Protein AF-A0A3D1PM76-F1 (afdb_monomer_lite)

Structure (mmCIF, N/CA/C/O backbone):
data_AF-A0A3D1PM76-F1
#
_entry.id   AF-A0A3D1PM76-F1
#
loop_
_atom_site.group_PDB
_atom_site.id
_atom_site.type_symbol
_atom_site.label_atom_id
_atom_site.label_alt_id
_atom_site.label_comp_id
_atom_site.label_asym_id
_atom_site.label_entity_id
_atom_site.label_seq_id
_atom_site.pdbx_PDB_ins_code
_atom_site.Cartn_x
_atom_site.Cartn_y
_atom_site.Cartn_z
_atom_site.occupancy
_atom_site.B_iso_or_equiv
_atom_site.auth_seq_id
_atom_site.auth_comp_id
_atom_site.auth_asym_id
_atom_site.auth_atom_id
_atom_site.pdbx_PDB_model_num
ATOM 1 N N . MET A 1 1 ? 6.171 -12.500 -19.833 1.00 70.12 1 MET A N 1
ATOM 2 C CA . MET A 1 1 ? 5.688 -11.307 -19.105 1.00 70.12 1 MET A CA 1
ATOM 3 C C . MET A 1 1 ? 6.828 -10.846 -18.222 1.00 70.12 1 MET A C 1
ATOM 5 O O . MET A 1 1 ? 7.314 -11.664 -17.455 1.00 70.12 1 MET A O 1
ATOM 9 N N . SER A 1 2 ? 7.287 -9.606 -18.367 1.00 83.88 2 SER A N 1
ATOM 10 C CA . SER A 1 2 ? 8.268 -9.014 -17.453 1.00 83.88 2 SER A CA 1
ATOM 11 C C . SER A 1 2 ? 7.551 -8.126 -16.439 1.00 83.88 2 SER A C 1
ATOM 13 O O . SER A 1 2 ? 6.515 -7.521 -16.738 1.00 83.88 2 SER A O 1
ATOM 15 N N . ARG A 1 3 ? 8.073 -8.096 -15.213 1.00 85.50 3 ARG A N 1
ATOM 16 C CA . ARG A 1 3 ? 7.579 -7.256 -14.123 1.00 85.50 3 ARG A CA 1
ATOM 17 C C . ARG A 1 3 ? 8.770 -6.559 -13.493 1.00 85.50 3 ARG A C 1
ATOM 19 O O . ARG A 1 3 ? 9.759 -7.215 -13.186 1.00 85.50 3 ARG A O 1
ATOM 26 N N . VAL A 1 4 ? 8.644 -5.257 -13.297 1.00 92.62 4 VAL A N 1
ATOM 27 C CA . VAL A 1 4 ? 9.632 -4.447 -12.585 1.00 92.62 4 VAL A CA 1
ATOM 28 C C . VAL A 1 4 ? 8.924 -3.634 -11.517 1.00 92.62 4 VAL A C 1
ATOM 30 O O . VAL A 1 4 ? 7.770 -3.225 -11.676 1.00 92.62 4 VAL A O 1
ATOM 33 N N . ILE A 1 5 ? 9.610 -3.421 -10.407 1.00 91.88 5 ILE A N 1
ATOM 34 C CA . ILE A 1 5 ? 9.142 -2.584 -9.315 1.00 91.88 5 ILE A CA 1
ATOM 35 C C . ILE A 1 5 ? 9.723 -1.189 -9.514 1.00 91.88 5 ILE A C 1
ATOM 37 O O . ILE A 1 5 ? 10.919 -1.033 -9.755 1.00 91.88 5 ILE A O 1
ATOM 41 N N . HIS A 1 6 ? 8.865 -0.178 -9.398 1.00 91.81 6 HIS A N 1
ATOM 42 C CA . HIS A 1 6 ? 9.281 1.219 -9.386 1.00 91.81 6 HIS A CA 1
ATOM 43 C C . HIS A 1 6 ? 9.390 1.697 -7.942 1.00 91.81 6 HIS A C 1
ATOM 45 O O . HIS A 1 6 ? 8.382 1.763 -7.235 1.00 91.81 6 HIS A O 1
ATOM 51 N N . ILE A 1 7 ? 10.605 2.053 -7.528 1.00 92.44 7 ILE A N 1
ATOM 52 C CA . ILE A 1 7 ? 10.893 2.573 -6.188 1.00 92.44 7 ILE A CA 1
ATOM 53 C C . ILE A 1 7 ? 11.383 4.018 -6.268 1.00 92.44 7 ILE A C 1
ATOM 55 O O . ILE A 1 7 ? 12.013 4.408 -7.251 1.00 92.44 7 ILE A O 1
ATOM 59 N N . PHE A 1 8 ? 11.076 4.819 -5.248 1.00 93.06 8 PHE A N 1
ATOM 60 C CA . PHE A 1 8 ? 11.255 6.276 -5.271 1.00 93.06 8 PHE A CA 1
ATOM 61 C C . PHE A 1 8 ? 12.162 6.757 -4.139 1.00 93.06 8 PHE A C 1
ATOM 63 O O . PHE A 1 8 ? 12.144 6.190 -3.048 1.00 93.06 8 PHE A O 1
ATOM 70 N N . SER A 1 9 ? 12.930 7.823 -4.369 1.00 92.69 9 SER A N 1
ATOM 71 C CA . SER A 1 9 ? 13.629 8.533 -3.292 1.00 92.69 9 SER A CA 1
ATOM 72 C C . SER A 1 9 ? 12.628 9.153 -2.314 1.00 92.69 9 SER A C 1
ATOM 74 O O . SER A 1 9 ? 11.472 9.389 -2.664 1.00 92.69 9 SER A O 1
ATOM 76 N N . LEU A 1 10 ? 13.068 9.450 -1.086 1.00 92.06 10 LEU A N 1
ATOM 77 C CA . LEU A 1 10 ? 12.192 9.977 -0.027 1.00 92.06 10 LEU A CA 1
ATOM 78 C C . LEU A 1 10 ? 11.454 11.271 -0.425 1.00 92.06 10 LEU A C 1
ATOM 80 O O . LEU A 1 10 ? 10.320 11.497 -0.015 1.00 92.06 10 LEU A O 1
ATOM 84 N N . ASP A 1 11 ? 12.097 12.112 -1.235 1.00 88.94 11 ASP A N 1
ATOM 85 C CA . ASP A 1 11 ? 11.530 13.354 -1.770 1.00 88.94 11 ASP A CA 1
ATOM 86 C C . ASP A 1 11 ? 10.636 13.149 -3.009 1.00 88.94 11 ASP A C 1
ATOM 88 O O . ASP A 1 11 ? 10.083 14.114 -3.537 1.00 88.94 11 ASP A O 1
ATOM 92 N N . GLY A 1 12 ? 10.518 11.911 -3.498 1.00 86.12 12 GLY A N 1
ATOM 93 C CA . GLY A 1 12 ? 9.763 11.533 -4.689 1.00 86.12 12 GLY A CA 1
ATOM 94 C C . GLY A 1 12 ? 10.349 12.032 -6.014 1.00 86.12 12 GLY A C 1
ATOM 95 O O . GLY A 1 12 ? 9.704 11.869 -7.048 1.00 86.12 12 GLY A O 1
ATOM 96 N N . LYS A 1 13 ? 11.539 12.649 -6.016 1.00 88.31 13 LYS A N 1
ATOM 97 C CA . LYS A 1 13 ? 12.118 13.289 -7.213 1.00 88.31 13 LYS A CA 1
ATOM 98 C C . LYS A 1 13 ? 12.940 12.349 -8.085 1.00 88.31 13 LYS A C 1
ATOM 100 O O . LYS A 1 13 ? 13.168 12.653 -9.251 1.00 88.31 13 LYS A O 1
ATOM 105 N N . ASN A 1 14 ? 13.412 11.239 -7.528 1.00 92.56 14 ASN A N 1
ATOM 106 C CA . ASN A 1 14 ? 14.188 10.229 -8.237 1.00 92.56 14 ASN A CA 1
ATOM 107 C C . ASN A 1 14 ? 13.476 8.882 -8.121 1.00 92.56 14 ASN A C 1
ATOM 109 O O . ASN A 1 14 ? 12.809 8.604 -7.122 1.00 92.56 14 ASN A O 1
ATOM 113 N N . SER A 1 15 ? 13.660 8.024 -9.116 1.00 92.44 15 SER A N 1
ATOM 114 C CA . SER A 1 15 ? 13.154 6.656 -9.092 1.00 92.44 15 SER A CA 1
ATOM 115 C C . SER A 1 15 ? 14.079 5.719 -9.845 1.00 92.44 15 SER A C 1
ATOM 117 O O . SER A 1 15 ? 14.758 6.146 -10.778 1.00 92.44 15 SER A O 1
ATOM 119 N N . ILE A 1 16 ? 14.048 4.443 -9.478 1.00 93.88 16 ILE A N 1
ATOM 120 C CA . ILE A 1 16 ? 14.739 3.369 -10.196 1.00 93.88 16 ILE A CA 1
ATOM 121 C C . ILE A 1 16 ? 13.789 2.192 -10.437 1.00 93.88 16 ILE A C 1
ATOM 123 O O . ILE A 1 16 ? 12.815 2.002 -9.702 1.00 93.88 16 ILE A O 1
ATOM 127 N N . GLU A 1 17 ? 14.073 1.418 -11.486 1.00 93.69 17 GLU A N 1
ATOM 128 C CA . GLU A 1 17 ? 13.444 0.119 -11.740 1.00 93.69 17 GLU A CA 1
ATOM 129 C C . GLU A 1 17 ? 14.305 -0.981 -11.112 1.00 93.69 17 GLU A C 1
ATOM 131 O O . GLU A 1 17 ? 15.531 -0.986 -11.243 1.00 93.69 17 GLU A O 1
ATOM 136 N N . VAL A 1 18 ? 13.659 -1.910 -10.414 1.00 92.62 18 VAL A N 1
ATOM 137 C CA . VAL A 1 18 ? 14.297 -3.109 -9.862 1.00 92.62 18 VAL A CA 1
ATOM 138 C C . VAL A 1 18 ? 13.505 -4.344 -10.267 1.00 92.62 18 VAL A C 1
ATOM 140 O O . VAL A 1 18 ? 12.304 -4.253 -10.538 1.00 92.62 18 VAL A O 1
ATOM 143 N N . ASP A 1 19 ? 14.167 -5.497 -10.308 1.00 91.44 19 ASP A N 1
ATOM 144 C CA . ASP A 1 19 ? 13.497 -6.755 -10.622 1.00 91.44 19 ASP A CA 1
ATOM 145 C C . ASP A 1 19 ? 12.391 -7.056 -9.610 1.00 91.44 19 ASP A C 1
ATOM 147 O O . ASP A 1 19 ? 12.522 -6.820 -8.406 1.00 91.44 19 ASP A O 1
ATOM 151 N N . TYR A 1 20 ? 11.273 -7.567 -10.116 1.00 88.56 20 TYR A N 1
ATOM 152 C CA . TYR A 1 20 ? 10.171 -7.986 -9.266 1.00 88.56 20 TYR A CA 1
ATOM 153 C C . TYR A 1 20 ? 10.541 -9.226 -8.445 1.00 88.56 20 TYR A C 1
ATOM 155 O O . TYR A 1 20 ? 11.046 -10.211 -8.984 1.00 88.56 20 TYR A O 1
ATOM 163 N N . THR A 1 21 ? 10.172 -9.212 -7.166 1.00 88.88 21 THR A N 1
ATOM 164 C CA . THR A 1 21 ? 10.162 -10.388 -6.291 1.00 88.88 21 THR A CA 1
ATOM 165 C C . THR A 1 21 ? 8.826 -10.459 -5.548 1.00 88.88 21 THR A C 1
ATOM 167 O O . THR A 1 21 ? 8.118 -9.458 -5.425 1.00 88.88 21 THR A O 1
ATOM 170 N N . GLU A 1 22 ? 8.449 -11.645 -5.064 1.00 83.06 22 GLU A N 1
ATOM 171 C CA . GLU A 1 22 ? 7.210 -11.821 -4.285 1.00 83.06 22 GLU A CA 1
ATOM 172 C C . GLU A 1 22 ? 7.277 -11.123 -2.919 1.00 83.06 22 GLU A C 1
ATOM 174 O O . GLU A 1 22 ? 6.264 -10.657 -2.398 1.00 83.06 22 GLU A O 1
ATOM 179 N N . THR A 1 23 ? 8.486 -11.004 -2.369 1.00 85.81 23 THR A N 1
ATOM 180 C CA . THR A 1 23 ? 8.793 -10.323 -1.109 1.00 85.81 23 THR A CA 1
ATOM 181 C C . THR A 1 23 ? 9.834 -9.230 -1.365 1.00 85.81 23 THR A C 1
ATOM 183 O O . THR A 1 23 ? 11.014 -9.416 -1.054 1.00 85.81 23 THR A O 1
ATOM 186 N N . PRO A 1 24 ? 9.442 -8.116 -2.002 1.00 87.25 24 PRO A N 1
ATOM 187 C CA . PRO A 1 24 ? 10.381 -7.060 -2.338 1.00 87.25 24 PRO A CA 1
ATOM 188 C C . PRO A 1 24 ? 10.913 -6.387 -1.083 1.00 87.25 24 PRO A C 1
ATOM 190 O O . PRO A 1 24 ? 10.175 -6.133 -0.129 1.00 87.25 24 PRO A O 1
ATOM 193 N N . GLU A 1 25 ? 12.205 -6.075 -1.106 1.00 90.50 25 GLU A N 1
ATOM 194 C CA . GLU A 1 25 ? 12.819 -5.266 -0.064 1.00 90.50 25 GLU A CA 1
ATOM 195 C C . GLU A 1 25 ? 12.125 -3.902 -0.002 1.00 90.50 25 GLU A C 1
ATOM 197 O O . GLU A 1 25 ? 11.848 -3.267 -1.024 1.00 90.50 25 GLU A O 1
ATOM 202 N N . GLN A 1 26 ? 11.830 -3.436 1.214 1.00 92.19 26 GLN A N 1
ATOM 203 C CA . GLN A 1 26 ? 11.178 -2.140 1.393 1.00 92.19 26 GLN A CA 1
ATOM 204 C C . GLN A 1 26 ? 12.080 -0.988 0.931 1.00 92.19 26 GLN A C 1
ATOM 206 O O . GLN A 1 26 ? 11.574 0.051 0.502 1.00 92.19 26 GLN A O 1
ATOM 211 N N . THR A 1 27 ? 13.399 -1.158 1.017 1.00 94.88 27 THR A N 1
ATOM 212 C CA . THR A 1 27 ? 14.389 -0.130 0.701 1.00 94.88 27 THR A CA 1
ATOM 213 C C . THR A 1 27 ? 15.523 -0.686 -0.140 1.00 94.88 27 THR A C 1
ATOM 215 O O . THR A 1 27 ? 15.916 -1.829 0.057 1.00 94.88 27 THR A O 1
ATOM 218 N N . LYS A 1 28 ? 16.101 0.149 -1.005 1.00 94.94 28 LYS A N 1
ATOM 219 C CA . LYS A 1 28 ? 17.316 -0.165 -1.763 1.00 94.94 28 LYS A CA 1
ATOM 220 C C . LYS A 1 28 ? 18.264 1.026 -1.767 1.00 94.94 28 LYS A C 1
ATOM 222 O O . LYS A 1 28 ? 17.831 2.148 -2.016 1.00 94.94 28 LYS A O 1
ATOM 227 N N . GLU A 1 29 ? 19.548 0.771 -1.552 1.00 95.19 29 GLU A N 1
ATOM 228 C CA . GLU A 1 29 ? 20.611 1.767 -1.699 1.00 95.19 29 GLU A CA 1
ATOM 229 C C . GLU A 1 29 ? 21.196 1.715 -3.112 1.00 95.19 29 GLU A C 1
ATOM 231 O O . GLU A 1 29 ? 21.563 0.645 -3.602 1.00 95.19 29 GLU A O 1
ATOM 236 N N . GLN A 1 30 ? 21.295 2.867 -3.774 1.00 93.44 30 GLN A N 1
ATOM 237 C CA . GLN A 1 30 ? 21.974 2.992 -5.064 1.00 93.44 30 GLN A CA 1
ATOM 238 C C . GLN A 1 30 ? 22.501 4.419 -5.250 1.00 93.44 30 GLN A C 1
ATOM 240 O O . GLN A 1 30 ? 21.791 5.387 -4.982 1.00 93.44 30 GLN A O 1
ATOM 245 N N . ASP A 1 31 ? 23.747 4.558 -5.709 1.00 92.12 31 ASP A N 1
ATOM 246 C CA . ASP A 1 31 ? 24.396 5.854 -5.974 1.00 92.12 31 ASP A CA 1
ATOM 247 C C . ASP A 1 31 ? 24.355 6.825 -4.775 1.00 92.12 31 ASP A C 1
ATOM 249 O O . ASP A 1 31 ? 24.152 8.031 -4.925 1.00 92.12 31 ASP A O 1
ATOM 253 N N . GLY A 1 32 ? 24.505 6.286 -3.559 1.00 92.31 32 GLY A N 1
ATOM 254 C CA . GLY A 1 32 ? 24.460 7.059 -2.312 1.00 92.31 32 GLY A CA 1
ATOM 255 C C . GLY A 1 32 ? 23.069 7.582 -1.933 1.00 92.31 32 GLY A C 1
ATOM 256 O O . GLY A 1 32 ? 22.971 8.505 -1.125 1.00 92.31 32 GLY A O 1
ATOM 257 N N . LYS A 1 33 ? 21.999 7.035 -2.526 1.00 93.88 33 LYS A N 1
ATOM 258 C CA . LYS A 1 33 ? 20.605 7.367 -2.213 1.00 93.88 33 LYS A CA 1
ATOM 259 C C . LYS A 1 33 ? 19.825 6.124 -1.782 1.00 93.88 33 LYS A C 1
ATOM 261 O O . LYS A 1 33 ? 19.891 5.088 -2.445 1.00 93.88 33 LYS A O 1
ATOM 266 N N . THR A 1 34 ? 18.971 6.302 -0.777 1.00 96.12 34 THR A N 1
ATOM 267 C CA . THR A 1 34 ? 17.948 5.327 -0.392 1.00 96.12 34 THR A CA 1
ATOM 268 C C . THR A 1 34 ? 16.681 5.517 -1.221 1.00 96.12 34 THR A C 1
ATOM 270 O O . THR A 1 34 ? 16.095 6.605 -1.264 1.00 96.12 34 THR A O 1
ATOM 273 N N . TYR A 1 35 ? 16.213 4.432 -1.820 1.00 96.00 35 TYR A N 1
ATOM 274 C CA . TYR A 1 35 ? 14.934 4.341 -2.508 1.00 96.00 35 TYR A CA 1
ATOM 275 C C . TYR A 1 35 ? 13.981 3.455 -1.717 1.00 96.00 35 TYR A C 1
ATOM 277 O O . TYR A 1 35 ? 14.402 2.486 -1.094 1.00 96.00 35 TYR A O 1
ATOM 285 N N . TYR A 1 36 ? 12.694 3.773 -1.769 1.00 95.62 36 TYR A N 1
ATOM 286 C CA . TYR A 1 36 ? 11.643 3.114 -1.010 1.00 95.62 36 TYR A CA 1
ATOM 287 C C . TYR A 1 36 ? 10.657 2.462 -1.968 1.00 95.62 36 TYR A C 1
ATOM 289 O O . TYR A 1 36 ? 10.109 3.125 -2.855 1.00 95.62 36 TYR A O 1
ATOM 297 N N . PHE A 1 37 ? 10.397 1.174 -1.761 1.00 94.19 37 PHE A N 1
ATOM 298 C CA . PHE A 1 37 ? 9.265 0.501 -2.379 1.00 94.19 37 PHE A CA 1
ATOM 299 C C . PHE A 1 37 ? 7.954 1.076 -1.851 1.00 94.19 37 PHE A C 1
ATOM 301 O O . PHE A 1 37 ? 7.078 1.419 -2.635 1.00 94.19 37 PHE A O 1
ATOM 308 N N . TYR A 1 38 ? 7.842 1.280 -0.539 1.00 92.88 38 TYR A N 1
ATOM 309 C CA . TYR A 1 38 ? 6.759 2.057 0.056 1.00 92.88 38 TYR A CA 1
ATOM 310 C C . TYR A 1 38 ? 7.238 2.820 1.296 1.00 92.88 38 TYR A C 1
ATOM 312 O O . TYR A 1 38 ? 8.082 2.356 2.064 1.00 92.88 38 TYR A O 1
ATOM 320 N N . ASN A 1 39 ? 6.655 3.998 1.503 1.00 92.19 39 ASN A N 1
ATOM 321 C CA . ASN A 1 39 ? 6.717 4.774 2.735 1.00 92.19 39 ASN A CA 1
ATOM 322 C C . ASN A 1 39 ? 5.472 5.670 2.791 1.00 92.19 39 ASN A C 1
ATOM 324 O O . ASN A 1 39 ? 5.469 6.801 2.300 1.00 92.19 39 ASN A O 1
ATOM 328 N N . TYR A 1 40 ? 4.396 5.148 3.379 1.00 88.00 40 TYR A N 1
ATOM 329 C CA . TYR A 1 40 ? 3.101 5.831 3.392 1.00 88.00 40 TYR A CA 1
ATOM 330 C C . TYR A 1 40 ? 3.124 7.146 4.182 1.00 88.00 40 TYR A C 1
ATOM 332 O O . TYR A 1 40 ? 2.436 8.090 3.797 1.00 88.00 40 TYR A O 1
ATOM 340 N N . GLY A 1 41 ? 3.956 7.250 5.228 1.00 85.56 41 GLY A N 1
ATOM 341 C CA . GLY A 1 41 ? 4.146 8.498 5.979 1.00 85.56 41 GLY A CA 1
ATOM 342 C C . GLY A 1 41 ? 4.709 9.623 5.106 1.00 85.56 41 GLY A C 1
ATOM 343 O O . GLY A 1 41 ? 4.279 10.770 5.210 1.00 85.56 41 GLY A O 1
ATOM 344 N N . SER A 1 42 ? 5.590 9.275 4.168 1.00 88.94 42 SER A N 1
ATOM 345 C CA . SER A 1 42 ? 6.141 10.184 3.154 1.00 88.94 42 SER A CA 1
ATOM 346 C C . SER A 1 42 ? 5.349 10.192 1.841 1.00 88.94 42 SER A C 1
ATOM 348 O O . SER A 1 42 ? 5.817 10.745 0.851 1.00 88.94 42 SER A O 1
ATOM 350 N N . LYS A 1 43 ? 4.140 9.609 1.815 1.00 88.94 43 LYS A N 1
ATOM 351 C CA . LYS A 1 43 ? 3.267 9.512 0.628 1.00 88.94 43 LYS A CA 1
ATOM 352 C C . LYS A 1 43 ? 3.895 8.758 -0.557 1.00 88.94 43 LYS A C 1
ATOM 354 O O . LYS A 1 43 ? 3.516 8.989 -1.704 1.00 88.94 43 LYS A O 1
ATOM 359 N N . ILE A 1 44 ? 4.812 7.831 -0.286 1.00 91.81 44 ILE A N 1
ATOM 360 C CA . ILE A 1 44 ? 5.398 6.923 -1.278 1.00 91.81 44 ILE A CA 1
ATOM 361 C C . ILE A 1 44 ? 4.628 5.604 -1.247 1.00 91.81 44 ILE A C 1
ATOM 363 O O . ILE A 1 44 ? 4.543 4.942 -0.211 1.00 91.81 44 ILE A O 1
ATOM 367 N N . TRP A 1 45 ? 4.085 5.219 -2.397 1.00 91.56 45 TRP A N 1
ATOM 368 C CA . TRP A 1 45 ? 3.271 4.017 -2.563 1.00 91.56 45 TRP A CA 1
ATOM 369 C C . TRP A 1 45 ? 4.041 2.938 -3.322 1.00 91.56 45 TRP A C 1
ATOM 371 O O . TRP A 1 45 ? 4.873 3.255 -4.172 1.00 91.56 45 TRP A O 1
ATOM 381 N N . ALA A 1 46 ? 3.716 1.673 -3.067 1.00 92.31 46 ALA A N 1
ATOM 382 C CA . ALA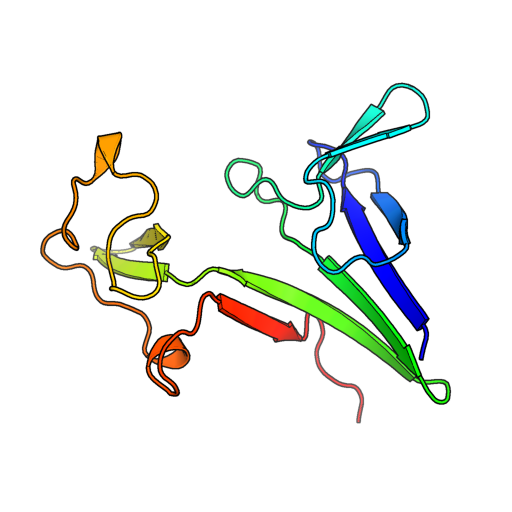 A 1 46 ? 4.261 0.544 -3.814 1.00 92.31 46 ALA A CA 1
ATOM 383 C C . ALA A 1 46 ? 3.726 0.526 -5.250 1.00 92.31 46 ALA A C 1
ATOM 385 O O . ALA A 1 46 ? 2.515 0.508 -5.469 1.00 92.31 46 ALA A O 1
ATOM 386 N N . ASN A 1 47 ? 4.640 0.540 -6.225 1.00 92.94 47 ASN A N 1
ATOM 387 C CA . ASN A 1 47 ? 4.326 0.586 -7.650 1.00 92.94 47 ASN A CA 1
ATOM 388 C C . ASN A 1 47 ? 4.968 -0.587 -8.402 1.00 92.94 47 ASN A C 1
ATOM 390 O O . ASN A 1 47 ? 6.156 -0.863 -8.239 1.00 92.94 47 ASN A O 1
ATOM 394 N N . VAL A 1 48 ? 4.203 -1.221 -9.291 1.00 92.62 48 VAL A N 1
ATOM 395 C CA . VAL A 1 48 ? 4.678 -2.283 -10.190 1.00 92.62 48 VAL A CA 1
ATOM 396 C C . VAL A 1 48 ? 4.340 -1.921 -11.631 1.00 92.62 48 VAL A C 1
ATOM 398 O O . VAL A 1 48 ? 3.232 -1.477 -11.932 1.00 92.62 48 VAL A O 1
ATOM 401 N N . LYS A 1 49 ? 5.295 -2.131 -12.533 1.00 91.44 49 LYS A N 1
ATOM 402 C CA . LYS A 1 49 ? 5.122 -2.037 -13.981 1.00 91.44 49 LYS A CA 1
ATOM 403 C C . LYS A 1 49 ? 5.160 -3.445 -14.566 1.00 91.44 49 LYS A C 1
ATOM 405 O O . LYS A 1 49 ? 6.116 -4.193 -14.367 1.00 91.44 49 LYS A O 1
ATOM 410 N N . CYS A 1 50 ? 4.117 -3.791 -15.306 1.00 90.31 50 CYS A N 1
ATOM 411 C CA . CYS A 1 50 ? 3.962 -5.074 -15.975 1.00 90.31 50 CYS A CA 1
ATOM 412 C C . CYS A 1 50 ? 4.029 -4.866 -17.486 1.00 90.31 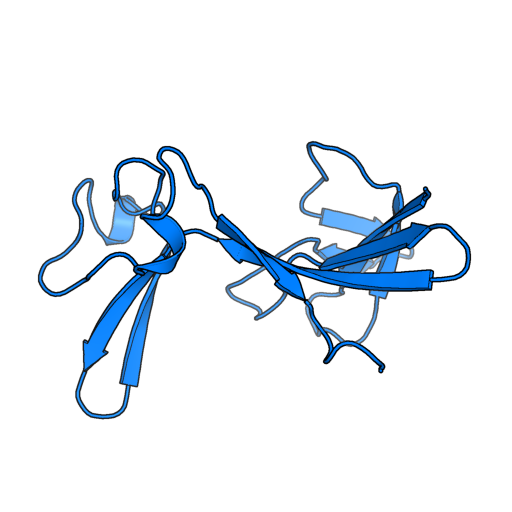50 CYS A C 1
ATOM 414 O O . CYS A 1 50 ? 3.315 -4.013 -18.016 1.00 90.31 50 CYS A O 1
ATOM 416 N N . GLN A 1 51 ? 4.829 -5.674 -18.181 1.00 90.38 51 GLN A N 1
ATOM 417 C CA . GLN A 1 51 ? 4.898 -5.679 -19.639 1.00 90.38 51 GLN A CA 1
ATOM 418 C C . GLN A 1 51 ? 4.631 -7.083 -20.193 1.00 90.38 51 GLN A C 1
ATOM 420 O O . GLN A 1 51 ? 5.278 -8.076 -19.838 1.00 90.38 51 GLN A O 1
ATOM 425 N N . ALA A 1 52 ? 3.643 -7.173 -21.076 1.00 87.81 52 ALA A N 1
ATOM 426 C CA . ALA A 1 52 ? 3.261 -8.405 -21.751 1.00 87.81 52 ALA A CA 1
ATOM 427 C C . ALA A 1 52 ? 2.661 -8.081 -23.119 1.00 87.81 52 ALA A C 1
ATOM 429 O O . ALA A 1 52 ? 1.877 -7.147 -23.236 1.00 87.81 52 ALA A O 1
ATOM 430 N N . ASN A 1 53 ? 3.011 -8.865 -24.142 1.00 89.12 53 ASN A N 1
ATOM 431 C CA . ASN A 1 53 ? 2.417 -8.779 -25.482 1.00 89.12 53 ASN A CA 1
ATOM 432 C C . ASN A 1 53 ? 2.429 -7.359 -26.087 1.00 89.12 53 ASN A C 1
ATOM 434 O O . ASN A 1 53 ? 1.467 -6.940 -26.717 1.00 89.12 53 ASN A O 1
ATOM 438 N N . GLY A 1 54 ? 3.498 -6.592 -25.848 1.00 86.69 54 GLY A N 1
ATOM 439 C CA . GLY A 1 54 ? 3.614 -5.205 -26.318 1.00 86.69 54 GLY A CA 1
ATOM 440 C C . GLY A 1 54 ? 2.825 -4.167 -25.508 1.00 86.69 54 GLY A C 1
ATOM 441 O O . GLY A 1 54 ? 2.988 -2.977 -25.752 1.00 86.69 54 GLY A O 1
ATOM 442 N N . ALA A 1 55 ? 2.032 -4.581 -24.515 1.00 88.19 55 ALA A N 1
ATOM 443 C CA . ALA A 1 55 ? 1.305 -3.691 -23.616 1.00 88.19 55 ALA A CA 1
ATOM 444 C C . ALA A 1 55 ? 2.069 -3.461 -22.304 1.00 88.19 55 ALA A C 1
ATOM 446 O O . ALA A 1 55 ? 2.718 -4.371 -21.777 1.00 88.19 55 ALA A O 1
ATOM 447 N N . ILE A 1 56 ? 1.952 -2.247 -21.762 1.00 89.94 56 ILE A N 1
ATOM 448 C CA . ILE A 1 56 ? 2.508 -1.847 -20.465 1.00 89.94 56 ILE A CA 1
ATOM 449 C C . ILE A 1 56 ? 1.354 -1.429 -19.556 1.00 89.94 56 ILE A C 1
ATOM 451 O O . ILE A 1 56 ? 0.485 -0.660 -19.958 1.00 89.94 56 ILE A O 1
ATOM 455 N N . SER A 1 57 ? 1.353 -1.917 -18.319 1.00 90.31 57 SER A N 1
ATOM 456 C CA . SER A 1 57 ? 0.391 -1.524 -17.287 1.00 90.31 57 SER A CA 1
ATOM 457 C C . SER A 1 57 ? 1.108 -1.183 -15.987 1.00 90.31 57 SER A C 1
ATOM 459 O O . SER A 1 57 ? 2.117 -1.797 -15.638 1.00 90.31 57 SER A O 1
ATOM 461 N N . TYR A 1 58 ? 0.590 -0.179 -15.286 1.00 91.94 58 TYR A N 1
ATOM 462 C CA . TYR A 1 58 ? 1.147 0.322 -14.035 1.00 91.94 58 TYR A CA 1
ATOM 463 C C . TYR A 1 58 ? 0.134 0.125 -12.920 1.00 91.94 58 TYR A C 1
ATOM 465 O O . TYR A 1 58 ? -1.028 0.506 -13.060 1.00 91.94 58 TYR A O 1
ATOM 473 N N . TRP A 1 59 ? 0.598 -0.429 -11.811 1.00 93.38 59 TRP A N 1
ATOM 474 C CA . TRP A 1 59 ? -0.231 -0.826 -10.687 1.00 93.38 59 TRP A CA 1
ATOM 475 C C . TRP A 1 59 ? 0.298 -0.198 -9.408 1.00 93.38 59 TRP A C 1
ATOM 477 O O . TRP A 1 59 ? 1.506 -0.190 -9.174 1.00 93.38 59 TRP A O 1
ATOM 487 N N . THR A 1 60 ? -0.614 0.294 -8.579 1.00 94.56 60 THR A N 1
ATOM 488 C CA . THR A 1 60 ? -0.320 0.811 -7.243 1.00 94.56 60 THR A CA 1
ATOM 489 C C . THR A 1 60 ? -0.965 -0.101 -6.210 1.00 94.56 60 THR A C 1
ATOM 491 O O . THR A 1 60 ? -2.140 -0.446 -6.342 1.00 94.56 60 THR A O 1
ATOM 494 N N . TRP A 1 61 ? -0.214 -0.495 -5.185 1.00 94.50 61 TRP A N 1
ATOM 495 C CA . TRP A 1 61 ? -0.751 -1.272 -4.071 1.00 94.50 61 TRP A CA 1
ATOM 496 C C . TRP A 1 61 ? -1.484 -0.365 -3.087 1.00 94.50 61 TRP A C 1
ATOM 498 O O . TRP A 1 61 ? -0.920 0.615 -2.598 1.00 94.50 61 TRP A O 1
ATOM 508 N N . ILE A 1 62 ? -2.722 -0.727 -2.767 1.00 94.31 62 ILE A N 1
ATOM 509 C CA . ILE A 1 62 ? -3.545 -0.097 -1.740 1.00 94.31 62 ILE A CA 1
ATOM 510 C C . ILE A 1 62 ? -3.705 -1.106 -0.593 1.00 94.31 62 ILE A C 1
ATOM 512 O O . ILE A 1 62 ? -4.419 -2.098 -0.765 1.00 94.31 62 ILE A O 1
ATOM 516 N N . PRO A 1 63 ? -3.052 -0.896 0.566 1.00 94.62 63 PRO A N 1
ATOM 517 C CA . PRO A 1 63 ? -3.193 -1.787 1.718 1.00 94.62 63 PRO A CA 1
ATOM 518 C C . PRO A 1 63 ? -4.638 -1.842 2.219 1.00 94.62 63 PRO A C 1
ATOM 520 O O . PRO A 1 63 ? -5.366 -0.859 2.085 1.00 94.62 63 PRO A O 1
ATOM 523 N N . ARG A 1 64 ? -5.046 -2.950 2.849 1.00 97.06 64 ARG A N 1
ATOM 524 C CA . ARG A 1 64 ? -6.343 -3.038 3.535 1.00 97.06 64 ARG A CA 1
ATOM 525 C C . ARG A 1 64 ? -6.444 -1.929 4.585 1.00 97.06 64 ARG A C 1
ATOM 527 O O . ARG A 1 64 ? -5.546 -1.752 5.412 1.00 97.06 64 ARG A O 1
ATOM 534 N N . TYR A 1 65 ? -7.533 -1.168 4.542 1.00 96.94 65 TYR A N 1
ATOM 535 C CA . TYR A 1 65 ? -7.743 -0.037 5.439 1.00 96.94 65 TYR A CA 1
ATOM 536 C C . TYR A 1 65 ? -9.172 0.044 5.968 1.00 96.94 65 TYR A C 1
ATOM 538 O O . TYR A 1 65 ? -10.137 -0.385 5.327 1.00 96.94 65 TYR A O 1
ATOM 546 N N . ALA A 1 66 ? -9.285 0.667 7.136 1.00 97.75 66 ALA A N 1
ATOM 547 C CA . ALA A 1 66 ? -10.527 1.165 7.690 1.00 97.75 66 ALA A CA 1
ATOM 548 C C . ALA A 1 66 ? -10.517 2.691 7.695 1.00 97.75 66 ALA A C 1
ATOM 550 O O . ALA A 1 66 ? -9.463 3.322 7.813 1.00 97.75 66 ALA A O 1
ATOM 551 N N . TYR A 1 67 ? -11.694 3.290 7.573 1.00 97.38 67 TYR A N 1
ATOM 552 C CA . TYR A 1 67 ? -11.847 4.734 7.564 1.00 97.38 67 TYR A CA 1
ATOM 553 C C . TYR A 1 67 ? -12.944 5.194 8.515 1.00 97.38 67 TYR A C 1
ATOM 555 O O . TYR A 1 67 ? -13.896 4.469 8.797 1.00 97.38 67 TYR A O 1
ATOM 563 N N . LYS A 1 68 ? -12.800 6.428 8.988 1.00 97.19 68 LYS A N 1
ATOM 564 C CA . LYS A 1 68 ? -13.802 7.148 9.766 1.00 97.19 68 LYS A CA 1
ATOM 565 C C . LYS A 1 68 ? -14.043 8.498 9.111 1.00 97.19 68 LYS A C 1
ATOM 567 O O . LYS A 1 68 ? -13.096 9.233 8.823 1.00 97.19 68 LYS A O 1
ATOM 572 N N . LEU A 1 69 ? -15.312 8.805 8.872 1.00 95.31 69 LEU A N 1
ATOM 573 C CA . LEU A 1 69 ? -15.727 10.103 8.358 1.00 95.31 69 LEU A CA 1
ATOM 574 C C . LEU A 1 69 ? -15.843 11.084 9.526 1.00 95.31 69 LEU A C 1
ATOM 576 O O . LEU A 1 69 ? -16.499 10.800 10.526 1.00 95.31 69 LEU A O 1
ATOM 580 N N . GLU A 1 70 ? -15.205 12.238 9.392 1.00 93.25 70 GLU A N 1
ATOM 581 C CA . GLU A 1 70 ? -15.330 13.370 10.307 1.00 93.25 70 GLU A CA 1
ATOM 582 C C . GLU A 1 70 ? -15.735 14.606 9.495 1.00 93.25 70 GLU A C 1
ATOM 584 O O . GLU A 1 70 ? -15.624 14.619 8.267 1.00 93.25 70 GLU A O 1
ATOM 589 N N . SER A 1 71 ? -16.243 15.654 10.148 1.00 91.19 71 SER A N 1
ATOM 590 C CA . SER A 1 71 ? -16.717 16.851 9.440 1.00 91.19 71 SER A CA 1
ATOM 591 C C . SER A 1 71 ? -15.595 17.470 8.592 1.00 91.19 71 SER A C 1
ATOM 593 O O . SER A 1 71 ? -14.689 18.111 9.120 1.00 91.19 71 SER A O 1
ATOM 595 N N . GLY A 1 72 ? -15.653 17.259 7.273 1.00 88.69 72 GLY A N 1
ATOM 596 C CA . GLY A 1 72 ? -14.699 17.780 6.289 1.00 88.69 72 GLY A CA 1
ATOM 597 C C . GLY A 1 72 ? -13.396 16.988 6.126 1.00 88.69 72 GLY A C 1
ATOM 598 O O . GLY A 1 72 ? -12.565 17.378 5.310 1.00 88.69 72 GLY A O 1
ATOM 599 N N . THR A 1 73 ? -13.192 15.884 6.855 1.00 92.31 73 THR A N 1
ATOM 600 C CA . THR A 1 73 ? -11.975 15.060 6.731 1.00 92.31 73 THR A CA 1
ATOM 601 C C . THR A 1 73 ? -12.277 13.569 6.841 1.00 92.31 73 THR A C 1
ATOM 603 O O . THR A 1 73 ? -13.315 13.147 7.344 1.00 92.31 73 THR A O 1
ATOM 606 N N . THR A 1 74 ? -11.369 12.737 6.339 1.00 93.81 74 THR A N 1
ATOM 607 C CA . THR A 1 74 ? -11.440 11.282 6.501 1.00 93.81 74 THR A CA 1
ATOM 608 C C . THR A 1 74 ? -10.177 10.810 7.190 1.00 93.81 74 THR A C 1
ATOM 610 O O . THR A 1 74 ? -9.071 11.083 6.724 1.00 93.81 74 THR A O 1
ATOM 613 N N . LYS A 1 75 ? -10.342 10.092 8.299 1.00 94.88 75 LYS A N 1
ATOM 614 C CA . LYS A 1 75 ? -9.243 9.381 8.948 1.00 94.88 75 LYS A CA 1
ATOM 615 C C . LYS A 1 75 ? -9.151 7.985 8.366 1.00 94.88 75 LYS A C 1
ATOM 617 O O . LYS A 1 75 ? -10.176 7.341 8.159 1.00 94.88 75 LYS A O 1
ATOM 622 N N . VAL A 1 76 ? -7.932 7.525 8.120 1.00 94.62 76 VAL A N 1
ATOM 623 C CA . VAL A 1 76 ? -7.647 6.208 7.548 1.00 94.62 76 VAL A CA 1
ATOM 624 C C . VAL A 1 76 ? -6.621 5.510 8.427 1.00 94.62 76 VAL A C 1
ATOM 626 O O . VAL A 1 76 ? -5.626 6.119 8.817 1.00 94.62 76 VAL A O 1
ATOM 629 N N . ILE A 1 77 ? -6.864 4.236 8.722 1.00 96.00 77 ILE A N 1
ATOM 630 C CA . ILE A 1 77 ? -5.920 3.348 9.402 1.00 96.00 77 ILE A CA 1
ATOM 631 C C . ILE A 1 77 ? -5.769 2.064 8.594 1.00 96.00 77 ILE A C 1
ATOM 633 O O . ILE A 1 77 ? -6.733 1.580 8.004 1.00 96.00 77 ILE A O 1
ATOM 637 N N . PHE A 1 78 ? -4.568 1.497 8.575 1.00 96.00 78 PHE A N 1
ATOM 638 C CA . PHE A 1 78 ? -4.346 0.190 7.964 1.00 96.00 78 PHE A CA 1
ATOM 639 C C . PHE A 1 78 ? -4.715 -0.921 8.942 1.00 96.00 78 PHE A C 1
ATOM 641 O O . PHE A 1 78 ? -4.427 -0.815 10.139 1.00 96.00 78 PHE A O 1
ATOM 648 N N .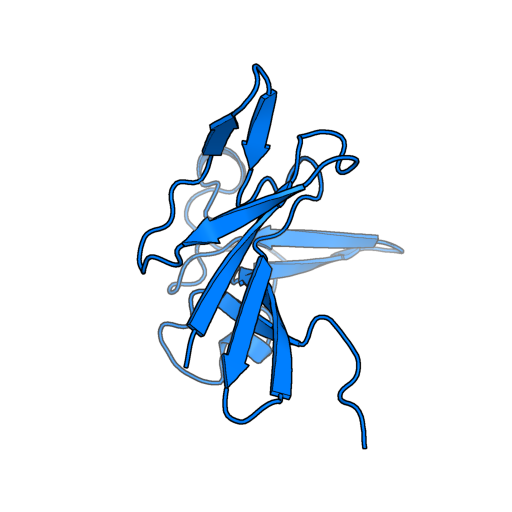 VAL A 1 79 ? -5.345 -1.975 8.427 1.00 97.19 79 VAL A N 1
ATOM 649 C CA . VAL A 1 79 ? -5.838 -3.108 9.219 1.00 97.19 79 VAL A CA 1
ATOM 650 C C . VAL A 1 79 ? -5.391 -4.439 8.616 1.00 97.19 79 VAL A C 1
ATOM 652 O O . VAL A 1 79 ? -5.094 -4.517 7.424 1.00 97.19 79 VAL A O 1
ATOM 655 N N . ASP A 1 80 ? -5.321 -5.477 9.443 1.00 95.94 80 ASP A N 1
ATOM 656 C CA . ASP A 1 80 ? -5.056 -6.848 9.014 1.00 95.94 80 ASP A CA 1
ATOM 657 C C . ASP A 1 80 ? -6.315 -7.532 8.448 1.00 95.94 80 ASP A C 1
ATOM 659 O O . ASP A 1 80 ? -7.409 -6.967 8.410 1.00 95.94 80 ASP A O 1
ATOM 663 N N . GLU A 1 81 ? -6.159 -8.776 7.999 1.00 95.81 81 GLU A N 1
ATOM 664 C CA . GLU A 1 81 ? -7.243 -9.610 7.458 1.00 95.81 81 GLU A CA 1
ATOM 665 C C . GLU A 1 81 ? -8.368 -9.926 8.460 1.00 95.81 81 GLU A C 1
ATOM 667 O O . GLU A 1 81 ? -9.437 -10.356 8.041 1.00 95.81 81 GLU A O 1
ATOM 672 N N . ASN A 1 82 ? -8.142 -9.679 9.755 1.00 94.62 82 ASN A N 1
ATOM 673 C CA . ASN A 1 82 ? -9.103 -9.857 10.844 1.00 94.62 82 ASN A CA 1
ATOM 674 C C . ASN A 1 82 ? -9.678 -8.515 11.330 1.00 94.62 82 ASN A C 1
ATOM 676 O O . ASN A 1 82 ? -10.219 -8.438 12.435 1.00 94.62 82 ASN A O 1
ATOM 680 N N . ASP A 1 83 ? -9.526 -7.456 10.530 1.00 95.19 83 ASP A N 1
ATOM 681 C CA . ASP A 1 83 ? -9.997 -6.097 10.797 1.00 95.19 83 ASP A CA 1
ATOM 682 C C . ASP A 1 83 ? -9.361 -5.434 12.029 1.00 95.19 83 ASP A C 1
ATOM 684 O O . ASP A 1 83 ? -9.907 -4.487 12.604 1.00 95.19 83 ASP A O 1
ATOM 688 N N . ARG A 1 84 ? -8.167 -5.886 12.429 1.00 96.12 84 ARG A N 1
ATOM 689 C CA . ARG A 1 84 ? -7.416 -5.314 13.552 1.00 96.12 84 ARG A CA 1
ATOM 690 C C . ARG A 1 84 ? -6.416 -4.271 13.059 1.00 96.12 84 ARG A C 1
ATOM 692 O O . ARG A 1 84 ? -5.781 -4.488 12.029 1.00 96.12 84 ARG A O 1
ATOM 699 N N . PRO A 1 85 ? -6.221 -3.148 13.771 1.00 96.94 85 PRO A N 1
ATOM 700 C CA . PRO A 1 85 ? -5.227 -2.147 13.390 1.00 96.94 85 PRO A CA 1
ATOM 701 C C . PRO A 1 85 ? -3.816 -2.734 13.274 1.00 96.94 85 PRO A C 1
ATOM 703 O O . PRO A 1 85 ? -3.370 -3.452 14.162 1.00 96.94 85 PRO A O 1
ATOM 706 N N . LEU A 1 86 ? -3.072 -2.360 12.228 1.00 94.94 86 LEU A N 1
ATOM 707 C CA . LEU A 1 86 ? -1.659 -2.748 12.107 1.00 94.94 86 LEU A CA 1
ATOM 708 C C . LEU A 1 86 ? -0.766 -2.007 13.111 1.00 94.94 86 LEU A C 1
ATOM 710 O O . LEU A 1 86 ? 0.249 -2.535 13.556 1.00 94.94 86 LEU A O 1
ATOM 714 N N . ASN A 1 87 ? -1.142 -0.778 13.479 1.00 93.00 87 ASN A N 1
ATOM 715 C CA . ASN A 1 87 ? -0.448 0.007 14.497 1.00 93.00 87 ASN A CA 1
ATOM 716 C C . ASN A 1 87 ? -1.140 -0.157 15.860 1.00 93.00 87 ASN A C 1
ATOM 718 O O . ASN A 1 87 ? -1.841 0.738 16.342 1.00 93.00 87 ASN A O 1
ATOM 722 N N . THR A 1 88 ? -0.970 -1.335 16.459 1.00 93.00 88 THR A N 1
ATOM 723 C CA . THR A 1 88 ? -1.639 -1.714 17.713 1.00 93.00 88 THR A CA 1
ATOM 724 C C . THR A 1 88 ? -1.189 -0.890 18.918 1.00 93.00 88 THR A C 1
ATOM 726 O O . THR A 1 88 ? -1.961 -0.735 19.861 1.00 93.00 88 THR A O 1
ATOM 729 N N . SER A 1 89 ? 0.011 -0.298 18.894 1.00 93.75 89 SER A N 1
ATOM 730 C CA . SER A 1 89 ? 0.476 0.583 19.976 1.00 93.75 89 SER A CA 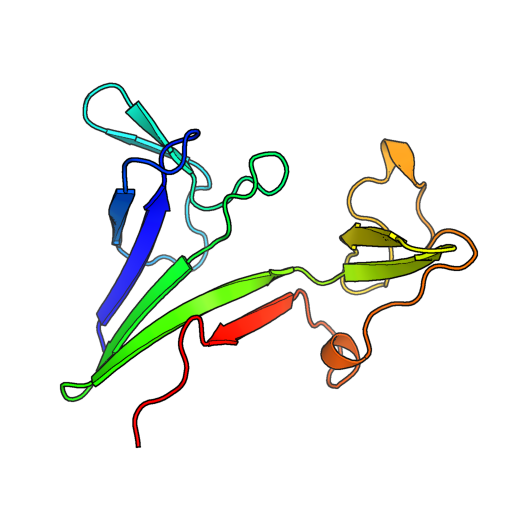1
ATOM 731 C C . SER A 1 89 ? -0.306 1.897 20.049 1.00 93.75 89 SER A C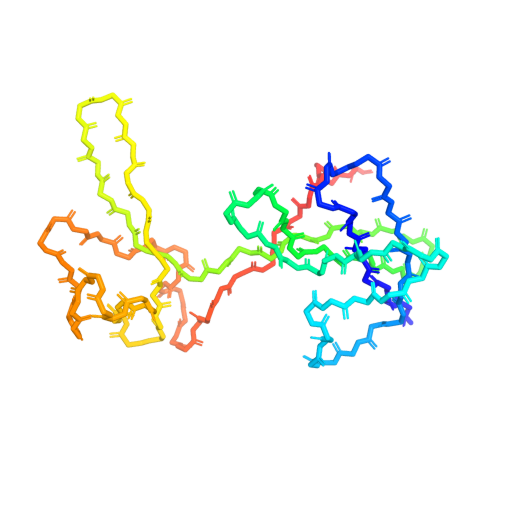 1
ATOM 733 O O . SER A 1 89 ? -0.416 2.478 21.125 1.00 93.75 89 SER A O 1
ATOM 735 N N . VAL A 1 90 ? -0.878 2.347 18.926 1.00 93.81 90 VAL A N 1
ATOM 736 C CA . VAL A 1 90 ? -1.687 3.573 18.848 1.00 93.81 90 VAL A CA 1
ATOM 737 C C . VAL A 1 90 ? -3.181 3.281 18.996 1.00 93.81 90 VAL A C 1
ATOM 739 O O . VAL A 1 90 ? -3.886 4.037 19.659 1.00 93.81 90 VAL A O 1
ATOM 742 N N . TYR A 1 91 ? -3.675 2.204 18.380 1.00 93.62 91 TYR A N 1
ATOM 743 C CA . TYR A 1 91 ? -5.117 1.945 18.248 1.00 93.62 91 TYR A CA 1
ATOM 744 C C . TYR A 1 91 ? -5.632 0.751 19.063 1.00 93.62 91 TYR A C 1
ATOM 746 O O . TYR A 1 91 ? -6.839 0.524 19.110 1.00 93.62 91 TYR A O 1
ATOM 754 N N . GLY A 1 92 ? -4.748 -0.012 19.707 1.00 93.69 92 GLY A N 1
ATOM 755 C CA . GLY A 1 92 ? -5.098 -1.263 20.373 1.00 93.69 92 GLY A CA 1
ATOM 756 C C . GLY A 1 92 ? -5.310 -2.427 19.399 1.00 93.69 92 GLY A C 1
ATOM 757 O O . GLY A 1 92 ? -4.945 -2.365 18.226 1.00 93.69 92 GLY A O 1
ATOM 758 N N . ASN A 1 93 ? -5.891 -3.517 19.908 1.00 95.06 93 ASN A N 1
ATOM 759 C CA . ASN A 1 93 ? -6.035 -4.791 19.184 1.00 95.06 93 ASN A CA 1
ATOM 760 C C . ASN A 1 93 ? -7.403 -4.983 18.507 1.00 95.06 93 ASN A C 1
ATOM 762 O O . ASN A 1 93 ? -7.658 -6.033 17.920 1.00 95.06 93 ASN A O 1
ATOM 766 N N . SER A 1 94 ? -8.294 -4.001 18.612 1.00 95.88 94 SER A N 1
ATOM 767 C CA . SER A 1 94 ? -9.638 -4.030 18.035 1.00 95.88 94 SER A CA 1
ATOM 768 C C . SER A 1 94 ? -9.858 -2.810 17.156 1.00 95.88 94 SER A C 1
ATOM 770 O O . SER A 1 94 ? -9.259 -1.760 17.391 1.00 95.88 94 SER A O 1
ATOM 772 N N . LEU A 1 95 ? -10.738 -2.936 16.163 1.00 96.94 95 LEU A N 1
ATOM 773 C CA . LEU A 1 95 ? -11.126 -1.809 15.325 1.00 96.94 95 LEU A CA 1
ATOM 774 C C . LEU A 1 95 ? -11.675 -0.664 16.205 1.00 96.94 95 LEU A C 1
ATOM 776 O O . LEU A 1 95 ? -12.612 -0.902 16.972 1.00 96.94 95 LEU A O 1
ATOM 780 N N . PRO A 1 96 ? -11.109 0.556 16.142 1.00 96.38 96 PRO A N 1
ATOM 781 C CA . PRO A 1 96 ? -11.570 1.663 16.970 1.00 96.38 96 PRO A CA 1
ATOM 782 C C . PRO A 1 96 ? -12.996 2.097 16.623 1.00 96.38 96 PRO A C 1
ATOM 784 O O . PRO A 1 96 ? -13.441 1.992 15.479 1.00 96.38 96 PRO A O 1
ATOM 787 N N . GLU A 1 97 ? -13.700 2.660 17.602 1.00 95.50 97 GLU A N 1
ATOM 788 C CA . GLU A 1 97 ? -15.093 3.073 17.439 1.00 95.50 97 GLU A CA 1
ATOM 789 C C . GLU A 1 97 ? -15.289 4.098 16.301 1.00 95.50 97 GLU A C 1
ATOM 791 O O . GLU A 1 97 ? -14.587 5.115 16.181 1.00 95.50 97 GLU A O 1
ATOM 796 N N . GLY A 1 98 ? -16.292 3.828 15.462 1.00 95.44 98 GLY A N 1
ATOM 797 C CA . GLY A 1 98 ? -16.665 4.659 14.318 1.00 95.44 98 GLY A CA 1
ATOM 798 C C . GLY A 1 98 ? -15.809 4.453 13.066 1.00 95.44 98 GLY A C 1
ATOM 799 O O . GLY A 1 98 ? -16.076 5.108 12.059 1.00 95.44 98 GLY A O 1
ATOM 800 N N . TYR A 1 99 ? -14.805 3.572 13.097 1.00 97.69 99 TYR A N 1
ATOM 801 C CA . TYR A 1 99 ? -14.131 3.123 11.881 1.00 97.69 99 TYR A CA 1
ATOM 802 C C . TYR A 1 99 ? -14.923 2.006 11.205 1.00 97.69 99 TYR A C 1
ATOM 804 O O . TYR A 1 99 ? -15.484 1.135 11.866 1.00 97.69 99 TYR A O 1
ATOM 812 N N . THR A 1 100 ? -14.919 2.007 9.875 1.00 97.38 100 THR A N 1
ATOM 813 C CA . THR A 1 100 ? -15.448 0.914 9.059 1.00 97.38 100 THR A CA 1
ATOM 814 C C . THR A 1 100 ? -14.397 0.446 8.063 1.00 97.38 100 THR A C 1
ATOM 816 O O . THR A 1 100 ? -13.691 1.259 7.460 1.00 97.38 100 THR A O 1
ATOM 819 N N . VAL A 1 101 ? -14.268 -0.868 7.895 1.00 97.31 101 VAL A N 1
ATOM 820 C CA . VAL A 1 101 ? -13.395 -1.455 6.871 1.00 97.31 101 VAL A CA 1
ATOM 821 C C . VAL A 1 101 ? -14.012 -1.225 5.502 1.00 97.31 101 VAL A C 1
ATOM 823 O O . VAL A 1 101 ? -15.209 -1.447 5.312 1.00 97.31 101 VAL A O 1
ATOM 826 N N . HIS A 1 102 ? -13.199 -0.770 4.549 1.00 96.62 102 HIS A N 1
ATOM 827 C CA . HIS A 1 102 ? -13.688 -0.423 3.222 1.00 96.62 102 HIS A CA 1
ATOM 828 C C . HIS A 1 102 ? -14.247 -1.647 2.478 1.00 96.62 102 HIS A C 1
ATOM 830 O O . HIS A 1 102 ? -13.617 -2.703 2.438 1.00 96.62 102 HIS A O 1
ATOM 836 N N . GLU A 1 103 ? -15.410 -1.486 1.841 1.00 95.62 103 GLU A N 1
ATOM 837 C CA . GLU A 1 103 ? -16.176 -2.581 1.216 1.00 95.62 103 GLU A CA 1
ATOM 838 C C . GLU A 1 103 ? -15.400 -3.349 0.137 1.00 95.62 103 GLU A C 1
ATOM 840 O O . GLU A 1 103 ? -15.593 -4.550 -0.037 1.00 95.62 103 GLU A O 1
ATOM 845 N N . ALA A 1 104 ? -14.451 -2.693 -0.538 1.00 94.69 104 ALA A N 1
ATOM 846 C CA . ALA A 1 104 ? -13.563 -3.351 -1.503 1.00 94.69 104 ALA A CA 1
ATOM 847 C C . ALA A 1 104 ? -12.796 -4.553 -0.911 1.00 94.69 104 ALA A C 1
ATOM 849 O O . ALA A 1 104 ? -12.412 -5.454 -1.649 1.00 94.69 104 ALA A O 1
ATOM 850 N N . PHE A 1 105 ? -12.592 -4.594 0.409 1.00 96.50 105 PHE A N 1
ATOM 851 C CA . PHE A 1 105 ? -11.859 -5.665 1.086 1.00 96.50 105 PHE A CA 1
ATOM 852 C C . PHE A 1 105 ? -12.756 -6.757 1.689 1.00 96.50 105 PHE A C 1
ATOM 854 O O . PHE A 1 105 ? -12.246 -7.650 2.366 1.00 96.50 105 PHE A O 1
ATOM 861 N N . LYS A 1 106 ? -14.073 -6.687 1.454 1.00 92.94 106 LYS A N 1
ATOM 862 C CA . LYS A 1 106 ? -15.067 -7.684 1.890 1.00 92.94 106 LYS A CA 1
ATOM 863 C C . LYS A 1 106 ? -15.581 -8.559 0.744 1.00 92.94 106 LYS A C 1
ATOM 865 O O . LYS A 1 106 ? -16.420 -9.424 0.955 1.00 92.94 106 LYS A O 1
ATOM 870 N N . GLN A 1 107 ? -15.084 -8.337 -0.474 1.00 90.81 107 GLN A N 1
ATOM 871 C CA . GLN A 1 107 ? -15.464 -9.126 -1.650 1.00 90.81 107 GLN A CA 1
ATOM 872 C C . GLN A 1 107 ? -14.934 -10.566 -1.596 1.00 90.81 107 GLN A C 1
ATOM 874 O O . GLN A 1 107 ? -15.469 -11.441 -2.270 1.00 90.81 107 GLN A O 1
ATOM 879 N N . GLN A 1 108 ? -13.881 -10.797 -0.811 1.00 90.81 108 GLN A N 1
ATOM 880 C CA . GLN A 1 108 ? -13.278 -12.099 -0.562 1.00 90.81 108 GLN A CA 1
ATOM 881 C C . GLN A 1 108 ? -12.601 -12.079 0.814 1.00 90.81 108 GLN A C 1
ATOM 883 O O . GLN A 1 108 ? -12.058 -11.050 1.230 1.00 90.81 108 GLN A O 1
ATOM 888 N N . ASP A 1 109 ? -12.582 -13.224 1.491 1.00 90.25 109 ASP A N 1
ATOM 889 C CA . ASP A 1 109 ? -11.832 -13.398 2.733 1.00 90.25 109 ASP A CA 1
ATOM 890 C C . ASP A 1 109 ? -10.314 -13.304 2.502 1.00 90.25 109 ASP A C 1
ATOM 892 O O . ASP A 1 109 ? -9.788 -13.661 1.442 1.00 90.25 109 ASP A O 1
ATOM 896 N N . GLY A 1 110 ? -9.590 -12.819 3.515 1.00 91.88 110 GLY A N 1
ATOM 897 C CA . GLY A 1 110 ? -8.122 -12.788 3.514 1.00 91.88 110 GLY A CA 1
ATOM 898 C C . GLY A 1 110 ? -7.479 -11.694 2.649 1.00 91.88 110 GLY A C 1
ATOM 899 O O . GLY A 1 110 ? -6.265 -11.709 2.438 1.00 91.88 110 GLY A O 1
ATOM 900 N N . LEU A 1 111 ? -8.248 -10.727 2.132 1.00 94.81 111 LEU A N 1
ATOM 901 C CA . LEU A 1 111 ? -7.698 -9.630 1.328 1.00 94.81 111 LEU A CA 1
ATOM 902 C C . LEU A 1 111 ? -6.852 -8.671 2.179 1.00 94.81 111 LEU A C 1
ATOM 904 O O . LEU A 1 111 ? -7.391 -7.874 2.945 1.00 94.81 111 LEU A O 1
ATOM 908 N N . LYS A 1 112 ? -5.528 -8.694 1.981 1.00 93.75 112 LYS A N 1
ATOM 909 C CA . LYS A 1 112 ? -4.544 -7.799 2.636 1.00 93.75 112 LYS A CA 1
ATOM 910 C C . LYS A 1 112 ? -4.422 -6.418 1.982 1.00 93.75 112 LYS A C 1
ATOM 912 O O . LYS A 1 112 ? -3.762 -5.524 2.509 1.00 93.75 112 LYS A O 1
ATOM 917 N N . GLY A 1 113 ? -5.048 -6.245 0.827 1.00 94.25 113 GLY A N 1
ATOM 918 C CA . GLY A 1 113 ? -5.028 -5.033 0.023 1.00 94.25 113 GLY A CA 1
ATOM 919 C C . GLY A 1 113 ? -5.398 -5.350 -1.420 1.00 94.25 113 GLY A C 1
ATOM 920 O O . GLY A 1 113 ? -5.768 -6.481 -1.737 1.00 94.25 113 GLY A O 1
ATOM 921 N N . ILE A 1 114 ? -5.304 -4.349 -2.287 1.00 94.50 114 ILE A N 1
ATOM 922 C CA . ILE A 1 114 ? -5.656 -4.456 -3.703 1.00 94.50 114 ILE A CA 1
ATOM 923 C C . ILE A 1 114 ? -4.610 -3.766 -4.573 1.00 94.50 114 ILE A C 1
ATOM 925 O O . ILE A 1 114 ? -4.058 -2.729 -4.208 1.00 94.50 114 ILE A O 1
ATOM 929 N N . TRP A 1 115 ? -4.366 -4.317 -5.758 1.00 93.06 115 TRP A N 1
ATOM 930 C CA . TRP A 1 115 ? -3.653 -3.611 -6.817 1.00 93.06 115 TRP A CA 1
ATOM 931 C C . TRP A 1 115 ? -4.652 -2.808 -7.636 1.00 93.06 115 TRP A C 1
ATOM 933 O O . TRP A 1 115 ? -5.613 -3.362 -8.166 1.00 93.06 115 TRP A O 1
ATOM 943 N N . PHE A 1 116 ? -4.417 -1.507 -7.753 1.00 93.81 116 PHE A N 1
ATOM 944 C CA . PHE A 1 116 ? -5.260 -0.613 -8.534 1.00 93.81 116 PHE A CA 1
ATOM 945 C C . PHE A 1 116 ? -4.488 -0.064 -9.733 1.00 93.81 116 PHE A C 1
ATOM 947 O O . PHE A 1 116 ? -3.293 0.225 -9.623 1.00 93.81 116 PHE A O 1
ATOM 954 N N . SER A 1 117 ? -5.154 0.076 -10.883 1.00 93.56 117 SER A N 1
ATOM 955 C CA . SER A 1 117 ? -4.526 0.665 -12.068 1.00 93.56 117 SER A CA 1
ATOM 956 C C . SER A 1 117 ? -4.121 2.104 -1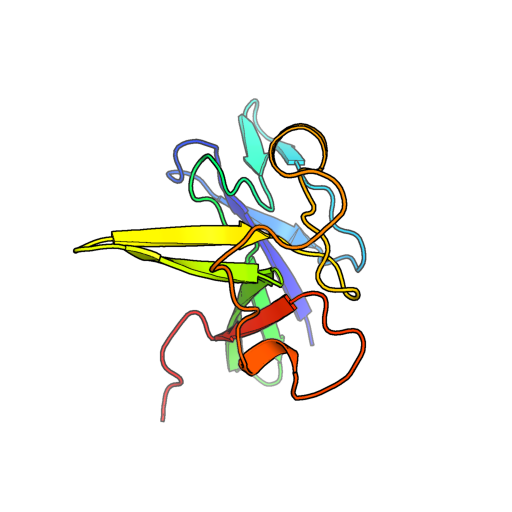1.768 1.00 93.56 117 SER A C 1
ATOM 958 O O . SER A 1 117 ? -4.944 2.915 -11.345 1.00 93.56 117 SER A O 1
ATOM 960 N N . LYS A 1 118 ? -2.846 2.430 -11.987 1.00 91.06 118 LYS A N 1
ATOM 961 C CA . LYS A 1 118 ? -2.310 3.767 -11.709 1.00 91.06 118 LYS A CA 1
ATOM 962 C C . LYS A 1 118 ? -2.822 4.812 -12.694 1.00 91.06 118 LYS A C 1
ATOM 964 O O . LYS A 1 118 ? -2.975 5.978 -12.341 1.00 91.06 118 LYS A O 1
ATOM 969 N N . TYR A 1 119 ? -3.056 4.390 -13.929 1.00 90.62 119 TYR A N 1
ATOM 970 C CA . TYR A 1 119 ? -3.498 5.254 -15.012 1.00 90.62 119 TYR A CA 1
ATOM 971 C C . TYR A 1 119 ? -4.816 4.745 -15.576 1.00 90.62 119 TYR A C 1
ATOM 973 O O . TYR A 1 119 ? -5.148 3.560 -15.464 1.00 90.62 119 TYR A O 1
ATOM 981 N N . GLN A 1 120 ? -5.567 5.652 -16.194 1.00 87.88 120 GLN A N 1
ATOM 982 C CA . GLN A 1 120 ? -6.730 5.276 -16.977 1.00 87.88 120 GLN A CA 1
ATOM 983 C C . GLN A 1 120 ? -6.294 4.306 -18.092 1.00 87.88 120 GLN A C 1
ATOM 985 O O . GLN A 1 120 ? -5.341 4.618 -18.812 1.00 87.88 120 GLN A O 1
ATOM 990 N N . PRO A 1 121 ? -6.965 3.152 -18.253 1.00 82.00 121 PRO A N 1
ATOM 991 C CA . PRO A 1 121 ? -6.706 2.267 -19.380 1.00 82.00 121 PRO A CA 1
ATOM 992 C C . PRO A 1 121 ? -6.920 3.005 -20.705 1.00 82.00 121 PRO A C 1
ATOM 994 O O . PRO A 1 121 ? -7.913 3.720 -20.871 1.00 82.00 121 PRO A O 1
ATOM 997 N N . SER A 1 122 ? -5.995 2.837 -21.649 1.00 79.38 122 SER A N 1
ATOM 998 C CA . SER A 1 122 ? -6.217 3.274 -23.026 1.00 79.38 122 SER A CA 1
ATOM 999 C C . SER A 1 122 ? -7.322 2.429 -23.665 1.00 79.38 122 SER A C 1
ATOM 1001 O O . SER A 1 122 ? -7.475 1.255 -23.324 1.00 79.38 122 SER A O 1
ATOM 1003 N N . LYS A 1 123 ? -8.094 3.044 -24.564 1.00 66.00 123 LYS A N 1
ATOM 1004 C CA . LYS A 1 123 ? -9.080 2.337 -25.391 1.00 66.00 123 LYS A CA 1
ATOM 1005 C C . LYS A 1 123 ? -8.409 1.406 -26.393 1.00 66.00 123 LYS A C 1
ATOM 1007 O O . LYS A 1 123 ? -7.276 1.735 -26.811 1.00 66.00 123 LYS A O 1
#

Secondary structure (DSSP, 8-state):
-EEEEEEEETTSS-EEEEE--SS--SEEEETTEEEES-BGGGTB--EEEEEETTEEEEEEEEE-EEEEEETTEEEEEEB-TTS-BS-HHHH-SSPPTT-EE-GGGSSSTT--EEEEESSPPP-

Foldseek 3Di:
DFKWKWWAFLQRPDIDTDGDDPDDDQWDDDPNTITGCDDVVSPRWHKMWDDDPNDIFIKTWFFWWWWADDDVDIDIFHAFLVRAGPPCVVQNGHNDPRIDTDVVSVPDGGDRTDIDTPDDDDD

pLDDT: mean 92.18, std 4.66, range [66.0, 97.75]

Sequence (123 aa):
MSRVIHIFSLDGKNSIEVDYTETPEQTKEQDGKTYYFYNYGSKIWANVKCQANGAISYWTWIPRYAYKLESGTTKVIFVDENDRPLNTSVYGNSLPEGYTVHEAFKQQDGLKGIWFSKYQPSK

Radius of gyration: 16.62 Å; chains: 1; bounding box: 41×31×47 Å